Protein AF-A0A7S4GMA4-F1 (afdb_monomer)

Radius of gyration: 32.29 Å; Cα contacts (8 Å, |Δi|>4): 108; chains: 1; bounding box: 71×46×82 Å

Sequence (109 aa):
CPKMNQTELEKCHVQCAEPVCKMFCPKGKLCSNNSTLGCPKCTTRCEEPQCNFVCNHDVDSCTTVCPQPVCTFDCVKKECPHPTCNMVCETPPDCGNRPTPPPVSGGVS

Foldseek 3Di:
DPPQDPVQLVQKDKDWDDWDKDKAADPDDDDDPPDPPDGGDIDIDTDDTDIDIDGPDPPVPDDDDQDDWDWDWDWDDDDPDDTDTDIDTDGPPPDDDDPDDPDDPDDDD

Secondary structure (DSSP, 8-state):
-----HHHHTTEEEEEPPP-EEEEPPTT----TT--SSPPPPEEEEPPPPEEEEESS--TT---PPPPPEEEEEEE--SSS--EEEEEEEPPTTS--PPPPPP------

Structure (mmCIF, N/CA/C/O backbone):
data_AF-A0A7S4GMA4-F1
#
_entry.id   AF-A0A7S4GMA4-F1
#
loop_
_atom_site.group_PDB
_atom_site.id
_atom_site.type_symbol
_atom_site.label_atom_id
_atom_site.label_alt_id
_atom_site.label_comp_id
_atom_site.label_asym_id
_atom_site.label_entity_id
_atom_site.label_seq_id
_atom_site.pdbx_PDB_ins_code
_atom_site.Cartn_x
_atom_site.Cartn_y
_atom_site.Cartn_z
_atom_site.occupancy
_atom_site.B_iso_or_equiv
_atom_site.auth_seq_id
_atom_site.auth_comp_id
_atom_site.auth_asym_id
_atom_site.auth_atom_id
_atom_site.pdbx_PDB_model_num
ATOM 1 N N . CYS A 1 1 ? 3.650 -0.310 -11.869 1.00 49.84 1 CYS A N 1
ATOM 2 C CA . CYS A 1 1 ? 2.881 0.874 -11.432 1.00 49.84 1 CYS A CA 1
ATOM 3 C C . CYS A 1 1 ? 3.577 2.127 -11.902 1.00 49.84 1 CYS A C 1
ATOM 5 O O . CYS A 1 1 ? 4.808 2.105 -11.944 1.00 49.84 1 CYS A O 1
ATOM 7 N N . PRO A 1 2 ? 2.842 3.191 -12.268 1.00 53.34 2 PRO A N 1
ATOM 8 C CA . PRO A 1 2 ? 3.476 4.482 -12.479 1.00 53.34 2 PRO A CA 1
ATOM 9 C C . PRO A 1 2 ? 4.270 4.830 -11.218 1.00 53.34 2 PRO A C 1
ATOM 11 O O . PRO A 1 2 ? 3.783 4.665 -10.098 1.00 53.34 2 PRO A O 1
ATOM 14 N N . LYS A 1 3 ? 5.527 5.237 -11.401 1.00 55.31 3 LYS A N 1
ATOM 15 C CA . LYS A 1 3 ? 6.288 5.859 -10.322 1.00 55.31 3 LYS A CA 1
ATOM 16 C C . LYS A 1 3 ? 5.593 7.191 -10.065 1.00 55.31 3 LYS A C 1
ATOM 18 O O . LYS A 1 3 ? 5.796 8.120 -10.842 1.00 55.31 3 LYS A O 1
ATOM 23 N N . MET A 1 4 ? 4.719 7.238 -9.060 1.00 60.22 4 MET A N 1
ATOM 24 C CA . MET A 1 4 ? 4.046 8.475 -8.675 1.00 60.22 4 MET A CA 1
ATOM 25 C C . MET A 1 4 ? 5.112 9.533 -8.420 1.00 60.22 4 MET A C 1
ATOM 27 O O . MET A 1 4 ? 6.050 9.306 -7.652 1.00 60.22 4 MET A O 1
ATOM 31 N N . ASN A 1 5 ? 5.004 10.662 -9.115 1.00 65.12 5 ASN A N 1
ATOM 32 C CA . ASN A 1 5 ? 5.883 11.786 -8.843 1.00 65.12 5 ASN A CA 1
ATOM 33 C C . ASN A 1 5 ? 5.404 12.520 -7.575 1.00 65.12 5 ASN A C 1
ATOM 35 O O . ASN A 1 5 ? 4.298 12.297 -7.079 1.00 65.12 5 ASN A O 1
ATOM 39 N N . GLN A 1 6 ? 6.237 13.415 -7.050 1.00 64.00 6 GLN A N 1
ATOM 40 C CA . GLN A 1 6 ? 5.933 14.152 -5.823 1.00 64.00 6 GLN A CA 1
ATOM 41 C C . GLN A 1 6 ? 4.637 14.983 -5.922 1.00 64.00 6 GLN A C 1
ATOM 43 O O . GLN A 1 6 ? 3.865 15.028 -4.972 1.00 64.00 6 GLN A O 1
ATOM 48 N N . THR A 1 7 ? 4.349 15.558 -7.089 1.00 64.81 7 THR A N 1
ATOM 49 C CA . THR A 1 7 ? 3.139 16.347 -7.371 1.00 64.81 7 THR A CA 1
ATOM 50 C C . THR A 1 7 ? 1.867 15.494 -7.464 1.00 64.81 7 THR A C 1
ATOM 52 O O . THR A 1 7 ? 0.766 15.987 -7.238 1.00 64.81 7 THR A O 1
ATOM 55 N N . GLU A 1 8 ? 1.979 14.211 -7.807 1.00 65.19 8 GLU A N 1
ATOM 56 C CA . GLU A 1 8 ? 0.855 13.268 -7.785 1.00 65.19 8 GLU A CA 1
ATOM 57 C C . GLU A 1 8 ? 0.589 12.739 -6.376 1.00 65.19 8 GLU A C 1
ATOM 59 O O . GLU A 1 8 ? -0.570 12.573 -6.002 1.00 65.19 8 GLU A O 1
ATOM 64 N N . LEU A 1 9 ? 1.638 12.572 -5.566 1.00 66.69 9 LEU A N 1
ATOM 65 C CA . LEU A 1 9 ? 1.507 12.229 -4.150 1.00 66.69 9 LEU A CA 1
ATOM 66 C C . LEU A 1 9 ? 0.805 13.345 -3.354 1.00 66.69 9 LEU A C 1
ATOM 68 O O . LEU A 1 9 ? 0.010 13.055 -2.466 1.00 66.69 9 LEU A O 1
ATOM 72 N N . GLU A 1 10 ? 1.022 14.613 -3.718 1.00 72.00 10 GLU A N 1
ATOM 73 C CA . GLU A 1 10 ? 0.309 15.775 -3.155 1.00 72.00 10 GLU A CA 1
ATOM 74 C C . GLU A 1 10 ? -1.201 15.778 -3.458 1.00 72.00 10 GLU A C 1
ATOM 76 O O . GLU A 1 10 ? -1.969 16.456 -2.777 1.00 72.00 10 GLU A O 1
ATOM 81 N N . LYS A 1 11 ? -1.650 15.010 -4.460 1.00 73.38 11 LYS A N 1
ATOM 82 C CA . LYS A 1 11 ? -3.076 14.833 -4.789 1.00 73.38 11 LYS A CA 1
ATOM 83 C C . LYS A 1 11 ? -3.714 13.653 -4.056 1.00 73.38 11 LYS A C 1
ATOM 85 O O . LYS A 1 11 ? -4.907 13.400 -4.242 1.00 73.38 11 LYS A O 1
ATOM 90 N N . CYS A 1 12 ? -2.938 12.929 -3.255 1.00 77.81 12 CYS A N 1
ATOM 91 C CA . CYS A 1 12 ? -3.433 11.907 -2.353 1.00 77.81 12 CYS A CA 1
ATOM 92 C C . CYS A 1 12 ? -3.724 12.529 -0.989 1.00 77.81 12 CYS A C 1
ATOM 94 O O . CYS A 1 12 ? -2.925 13.298 -0.460 1.00 77.81 12 CYS A O 1
ATOM 96 N N . HIS A 1 13 ? -4.852 12.171 -0.390 1.00 84.00 13 HIS A N 1
ATOM 97 C CA . HIS A 1 13 ? -5.171 12.557 0.978 1.00 84.00 13 HIS A CA 1
ATOM 98 C C . HIS A 1 13 ? -5.401 11.316 1.830 1.00 84.00 13 HIS A C 1
ATOM 100 O O . HIS A 1 13 ? -5.840 10.273 1.347 1.00 84.00 13 HIS A O 1
ATOM 106 N N . VAL A 1 14 ? -5.078 11.427 3.114 1.00 85.38 14 VAL A N 1
ATOM 107 C CA . VAL A 1 14 ? -5.367 10.370 4.078 1.00 85.38 14 VAL A CA 1
ATOM 108 C C . VAL A 1 14 ? -6.833 10.484 4.472 1.00 85.38 14 VAL A C 1
ATOM 110 O O . VAL A 1 14 ? -7.276 11.527 4.950 1.00 85.38 14 VAL A O 1
ATOM 113 N N . GLN A 1 15 ? -7.577 9.403 4.285 1.00 88.44 15 GLN A N 1
ATOM 114 C CA . GLN A 1 15 ? -8.950 9.269 4.738 1.00 88.44 15 GLN A CA 1
ATOM 115 C C . GLN A 1 15 ? -9.007 8.193 5.820 1.00 88.44 15 GLN A C 1
ATOM 117 O O . GLN A 1 15 ? -8.664 7.036 5.581 1.00 88.44 15 GLN A O 1
ATOM 122 N N . CYS A 1 16 ? -9.428 8.584 7.021 1.00 90.44 16 CYS A N 1
ATOM 123 C CA . CYS A 1 16 ? -9.564 7.685 8.160 1.00 90.44 16 CYS A CA 1
ATOM 124 C C . CYS A 1 16 ? -11.034 7.361 8.414 1.00 90.44 16 CYS A C 1
ATOM 126 O O . CYS A 1 16 ? -11.882 8.253 8.385 1.00 90.44 16 CYS A O 1
ATOM 128 N N . ALA A 1 17 ? -11.324 6.092 8.686 1.00 91.50 17 ALA A N 1
ATOM 129 C CA . ALA A 1 17 ? -12.628 5.669 9.174 1.00 91.50 17 ALA A CA 1
ATOM 130 C C . ALA A 1 17 ? -12.872 6.185 10.601 1.00 91.50 17 ALA A C 1
ATOM 132 O O . ALA A 1 17 ? -11.928 6.440 11.355 1.00 91.50 17 ALA A O 1
ATOM 133 N N . GLU A 1 18 ? -14.143 6.299 10.990 1.00 92.88 18 GLU A N 1
ATOM 134 C CA . GLU A 1 18 ? -14.489 6.631 12.370 1.00 92.88 18 GLU A CA 1
ATOM 135 C C . GLU A 1 18 ? -13.989 5.537 13.331 1.00 92.88 18 GLU A C 1
ATOM 137 O O . GLU A 1 18 ? -14.183 4.344 13.072 1.00 92.88 18 GLU A O 1
ATOM 142 N N . PRO A 1 19 ? -13.335 5.912 14.444 1.00 90.88 19 PRO A N 1
ATOM 143 C CA . PRO A 1 19 ? -12.821 4.944 15.396 1.00 90.88 19 PRO A CA 1
ATOM 144 C C . PRO A 1 19 ? -13.971 4.274 16.149 1.00 90.88 19 PRO A C 1
ATOM 146 O O . PRO A 1 19 ? -14.907 4.922 16.623 1.00 90.88 19 PRO A O 1
ATOM 149 N N . VAL A 1 20 ? -13.878 2.959 16.329 1.00 93.00 20 VAL A N 1
ATOM 150 C CA . VAL A 1 20 ? -14.867 2.218 17.112 1.00 93.00 20 VAL A CA 1
ATOM 151 C C . VAL A 1 20 ? -14.621 2.477 18.597 1.00 93.00 20 VAL A C 1
ATOM 153 O O . VAL A 1 20 ? -13.595 2.082 19.153 1.00 93.00 20 VAL A O 1
ATOM 156 N N . CYS A 1 21 ? -15.579 3.127 19.259 1.00 93.31 21 CYS A N 1
ATOM 157 C CA . CYS A 1 21 ? -15.530 3.409 20.691 1.00 93.31 21 CYS A CA 1
ATOM 158 C C . CYS A 1 21 ? -16.404 2.436 21.484 1.00 93.31 21 CYS A C 1
ATOM 160 O O . CYS A 1 21 ? -17.569 2.207 21.163 1.00 93.31 21 CYS A O 1
ATOM 162 N N . LYS A 1 22 ? -15.853 1.885 22.568 1.00 92.81 22 LYS A N 1
ATOM 163 C CA . LYS A 1 22 ? -16.560 0.994 23.493 1.00 92.81 22 LYS A CA 1
ATOM 164 C C . LYS A 1 22 ? -16.551 1.590 24.895 1.00 92.81 22 LYS A C 1
ATOM 166 O O . LYS A 1 22 ? -15.543 2.122 25.365 1.00 92.81 22 LYS A O 1
ATOM 171 N N . MET A 1 23 ? -17.695 1.495 25.565 1.00 90.12 23 MET A N 1
ATOM 172 C CA . MET A 1 23 ? -17.858 1.939 26.944 1.00 90.12 23 MET A CA 1
ATOM 173 C C . MET A 1 23 ? -17.586 0.775 27.897 1.00 90.12 23 MET A C 1
ATOM 175 O O . MET A 1 23 ? -18.186 -0.293 27.789 1.00 90.12 23 MET A O 1
ATOM 179 N N . PHE A 1 24 ? -16.688 0.993 28.848 1.00 87.06 24 PHE A N 1
ATOM 180 C CA . PHE A 1 24 ? -16.295 0.014 29.850 1.00 87.06 24 PHE A CA 1
ATOM 181 C C . PHE A 1 24 ? -16.799 0.468 31.213 1.00 87.06 24 PHE A C 1
ATOM 183 O O . PHE A 1 24 ? -16.266 1.404 31.808 1.00 87.06 24 PHE A O 1
ATOM 190 N N . CYS A 1 25 ? -17.829 -0.208 31.713 1.00 84.00 25 CYS A N 1
ATOM 191 C CA . CYS A 1 25 ? -18.339 0.007 33.059 1.00 84.00 25 CYS A CA 1
ATOM 192 C C . CYS A 1 25 ? -17.797 -1.084 33.999 1.00 84.00 25 CYS A C 1
ATOM 194 O O . CYS A 1 25 ? -17.871 -2.271 33.659 1.00 84.00 25 CYS A O 1
ATOM 196 N N . PRO A 1 26 ? -17.263 -0.725 35.179 1.00 81.75 26 PRO A N 1
ATOM 197 C CA . PRO A 1 26 ? -16.875 -1.697 36.195 1.00 81.75 26 PRO A CA 1
ATOM 198 C C . PRO A 1 26 ? -18.050 -2.612 36.561 1.00 81.75 26 PRO A C 1
ATOM 200 O O . PRO A 1 26 ? -19.140 -2.138 36.887 1.00 81.75 26 PRO A O 1
ATOM 203 N N . LYS A 1 27 ? -17.836 -3.931 36.516 1.00 73.19 27 LYS A N 1
ATOM 204 C CA . LYS A 1 27 ? -18.849 -4.915 36.919 1.00 73.19 27 LYS A CA 1
ATOM 205 C C . LYS A 1 27 ? -19.008 -4.882 38.443 1.00 73.19 27 LYS A C 1
ATOM 207 O O . LYS A 1 27 ? -18.009 -4.880 39.155 1.00 73.19 27 LYS A O 1
ATOM 212 N N . GLY A 1 28 ? -20.248 -4.890 38.939 1.00 64.19 28 GLY A N 1
ATOM 213 C CA . GLY A 1 28 ? -20.531 -5.121 40.365 1.00 64.19 28 GLY A CA 1
ATOM 214 C C . GLY A 1 28 ? -21.225 -3.995 41.137 1.00 64.19 28 GLY A C 1
ATOM 215 O O . GLY A 1 28 ? -21.385 -4.127 42.346 1.00 64.19 28 GLY A O 1
ATOM 216 N N . LYS A 1 29 ? -21.683 -2.916 40.491 1.00 57.84 29 LYS A 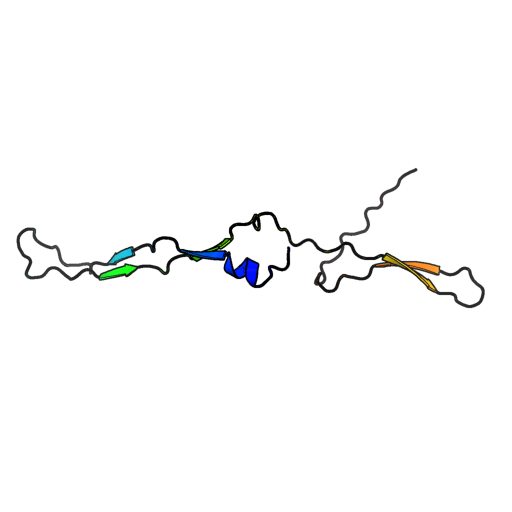N 1
ATOM 217 C CA . LYS A 1 29 ? -22.569 -1.935 41.140 1.00 57.84 29 LYS A CA 1
ATOM 218 C C . LYS A 1 29 ? -23.809 -1.683 40.293 1.00 57.84 29 LYS A C 1
ATOM 220 O O . LYS A 1 29 ? -23.737 -1.042 39.250 1.00 57.84 29 LYS A O 1
ATOM 225 N N . LEU A 1 30 ? -24.937 -2.218 40.754 1.00 60.28 30 LEU A N 1
ATOM 226 C CA . LEU A 1 30 ? -26.257 -1.875 40.244 1.00 60.28 30 LEU A CA 1
ATOM 227 C C . LEU A 1 30 ? -26.532 -0.417 40.608 1.00 60.28 30 LEU A C 1
ATOM 229 O O . LEU A 1 30 ? -26.626 -0.063 41.783 1.00 60.28 30 LEU A O 1
ATOM 233 N N . CYS A 1 31 ? -26.628 0.428 39.592 1.00 59.91 31 CYS A N 1
ATOM 234 C CA . CYS A 1 31 ? -27.177 1.761 39.742 1.00 59.91 31 CYS A CA 1
ATOM 235 C C . CYS A 1 31 ? -28.671 1.615 40.035 1.00 59.91 31 CYS A C 1
ATOM 237 O O . CYS A 1 31 ? -29.431 1.219 39.156 1.00 59.91 31 CYS A O 1
ATOM 239 N N . SER A 1 32 ? -29.093 1.877 41.273 1.00 60.31 32 SER A N 1
ATOM 240 C CA . SER A 1 32 ? -30.520 1.999 41.571 1.00 60.31 32 SER A CA 1
ATOM 241 C C . SER A 1 32 ? -31.024 3.299 40.948 1.00 60.31 32 SER A C 1
ATOM 243 O O . SER A 1 32 ? -30.364 4.333 41.071 1.00 60.31 32 SER A O 1
ATOM 245 N N . ASN A 1 33 ? -32.181 3.253 40.287 1.00 59.34 33 ASN A N 1
ATOM 246 C CA . ASN A 1 33 ? -32.711 4.305 39.404 1.00 59.34 33 ASN A CA 1
ATOM 247 C C . ASN A 1 33 ? -32.915 5.687 40.070 1.00 59.34 33 ASN A C 1
ATOM 249 O O . ASN A 1 33 ? -33.309 6.631 39.394 1.00 59.34 33 ASN A O 1
ATOM 253 N N . ASN A 1 34 ? -32.662 5.825 41.378 1.00 56.28 34 ASN A N 1
ATOM 254 C CA . AS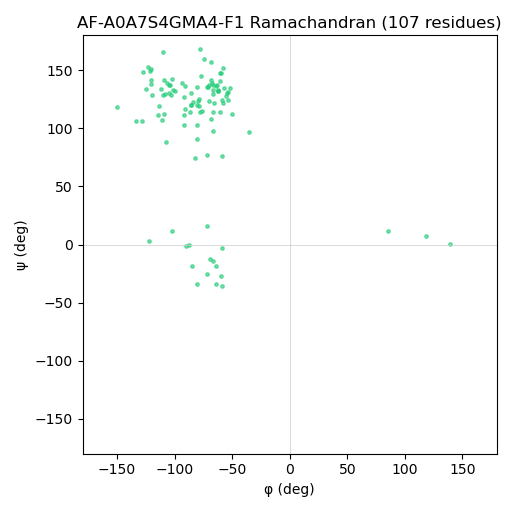N A 1 34 ? -32.851 7.056 42.145 1.00 56.28 34 ASN A CA 1
ATOM 255 C C . ASN A 1 34 ? -31.593 7.600 42.852 1.00 56.28 34 ASN A C 1
ATOM 257 O O . ASN A 1 34 ? -31.713 8.582 43.579 1.00 56.28 34 ASN A O 1
ATOM 261 N N . SER A 1 35 ? -30.414 6.984 42.697 1.00 54.97 35 SER A N 1
ATOM 262 C CA . SER A 1 35 ? -29.222 7.383 43.460 1.00 54.97 35 SER A CA 1
ATOM 263 C C . SER A 1 35 ? -27.984 7.517 42.578 1.00 54.97 35 SER A C 1
ATOM 265 O O . SER A 1 35 ? -27.351 6.537 42.195 1.00 54.97 35 SER A O 1
ATOM 267 N N . THR A 1 36 ? -27.577 8.761 42.325 1.00 58.41 36 THR A N 1
ATOM 268 C CA . THR A 1 36 ? -26.267 9.133 41.757 1.00 58.41 36 THR A CA 1
ATOM 269 C C . THR A 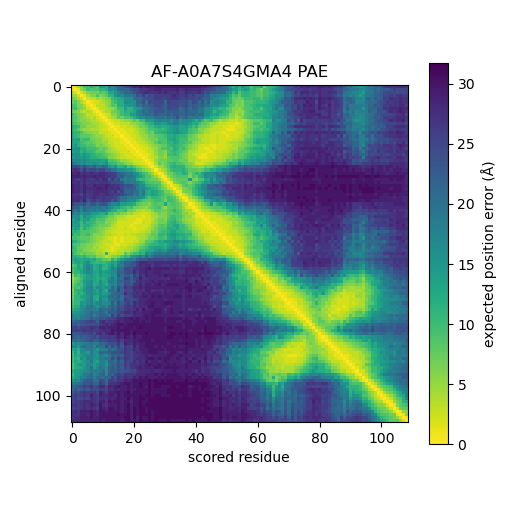1 36 ? -25.106 8.880 42.727 1.00 58.41 36 THR A C 1
ATOM 271 O O . THR A 1 36 ? -23.940 8.895 42.328 1.00 58.41 36 THR A O 1
ATOM 274 N N . LEU A 1 37 ? -25.405 8.609 44.001 1.00 56.91 37 LEU A N 1
ATOM 275 C CA . LEU A 1 37 ? -24.432 8.370 45.061 1.00 56.91 37 LEU A CA 1
ATOM 276 C C . LEU A 1 37 ? -23.932 6.910 45.030 1.00 56.91 37 LEU A C 1
ATOM 278 O O . LEU A 1 37 ? -24.323 6.085 45.847 1.00 56.91 37 LEU A O 1
ATOM 282 N N . GLY A 1 38 ? -23.078 6.565 44.060 1.00 58.97 38 GLY A N 1
ATOM 283 C CA . GLY A 1 38 ? -22.368 5.274 44.06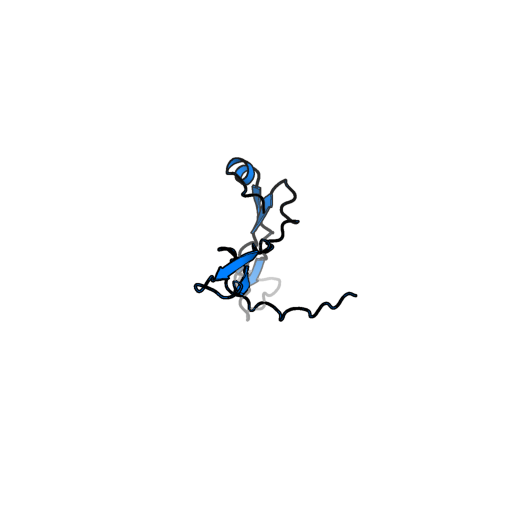7 1.00 58.97 38 GLY A CA 1
ATOM 284 C C . GLY A 1 38 ? -22.231 4.543 42.733 1.00 58.97 38 GLY A C 1
ATOM 285 O O . GLY A 1 38 ? -21.609 3.476 42.715 1.00 58.97 38 GLY A O 1
ATOM 286 N N . CYS A 1 39 ? -22.749 5.093 41.632 1.00 63.25 39 CYS A N 1
ATOM 287 C CA . CYS A 1 39 ? -22.534 4.523 40.303 1.00 63.25 39 CYS A CA 1
ATOM 288 C C . CYS A 1 39 ? -21.059 4.625 39.888 1.00 63.25 39 CYS A C 1
ATOM 290 O O . CYS A 1 39 ? -20.465 5.704 39.978 1.00 63.25 39 CYS A O 1
ATOM 292 N N . PRO A 1 40 ? -20.444 3.523 39.431 1.00 68.88 40 PRO A N 1
ATOM 293 C CA . PRO A 1 40 ? -19.078 3.560 38.947 1.00 68.88 40 PRO A CA 1
ATOM 294 C C . PRO A 1 40 ? -19.014 4.391 37.662 1.00 68.88 40 PRO A C 1
ATOM 296 O O . PRO A 1 40 ? -19.866 4.260 36.784 1.00 68.88 40 PRO A O 1
ATOM 299 N N . LYS A 1 41 ? -17.994 5.247 37.541 1.00 77.00 41 LYS A N 1
ATOM 300 C CA . LYS A 1 41 ? -17.747 5.982 36.296 1.00 77.00 41 LYS A CA 1
ATOM 301 C C . LYS A 1 41 ? -17.354 4.979 35.213 1.00 77.00 41 LYS A C 1
ATOM 303 O O . LYS A 1 41 ? -16.390 4.236 35.390 1.00 77.00 41 LYS A O 1
ATOM 308 N N . CYS A 1 42 ? -18.110 4.947 34.121 1.00 83.06 42 CYS A N 1
ATOM 309 C CA . CYS A 1 42 ? -17.721 4.188 32.942 1.00 83.06 42 CYS A CA 1
ATOM 310 C C . CYS A 1 42 ? -16.638 4.950 32.178 1.00 83.06 42 CYS A C 1
ATOM 312 O O . CYS A 1 42 ? -16.662 6.180 32.113 1.00 83.06 42 CYS A O 1
ATOM 314 N N . THR A 1 43 ? -15.708 4.214 31.585 1.00 88.69 43 THR A N 1
ATOM 315 C CA . THR A 1 43 ? -14.633 4.785 30.776 1.00 88.69 43 THR A CA 1
ATOM 316 C C . THR A 1 43 ? -14.872 4.433 29.320 1.00 88.69 43 THR A C 1
ATOM 318 O O . THR A 1 43 ? -15.051 3.263 28.984 1.00 88.69 43 THR A O 1
ATOM 321 N N . THR A 1 44 ? -14.846 5.427 28.441 1.00 91.81 44 THR A N 1
ATOM 322 C CA . THR A 1 44 ? -14.872 5.199 26.994 1.00 91.81 44 THR A CA 1
ATOM 323 C C . THR A 1 44 ? -13.451 4.973 26.499 1.00 91.81 44 THR A C 1
ATOM 325 O O . THR A 1 44 ? -12.550 5.746 26.822 1.00 91.81 44 THR A O 1
ATOM 328 N N . ARG A 1 45 ? -13.239 3.912 25.720 1.00 93.44 45 ARG A N 1
ATOM 329 C CA . ARG A 1 45 ? -11.992 3.684 24.982 1.00 93.44 45 ARG A CA 1
ATOM 330 C C . ARG A 1 45 ? -12.316 3.504 23.510 1.00 93.44 45 ARG A C 1
ATOM 332 O O . ARG A 1 45 ? -13.232 2.754 23.181 1.00 93.44 45 ARG A O 1
ATOM 339 N N . CYS A 1 46 ? -11.561 4.182 22.661 1.00 93.44 46 CYS A N 1
ATOM 340 C CA . CYS A 1 46 ? -11.678 4.082 21.214 1.00 93.44 46 CYS A CA 1
ATOM 341 C C . CYS A 1 46 ? -10.462 3.347 20.654 1.00 93.44 46 CYS A C 1
ATOM 343 O O . CYS A 1 46 ? -9.355 3.506 21.168 1.00 93.44 46 CYS A O 1
ATOM 345 N N . GLU A 1 47 ? -10.696 2.510 19.650 1.00 92.81 47 GLU A N 1
ATOM 346 C CA . GLU A 1 47 ? -9.642 1.860 18.871 1.00 92.81 47 GLU A CA 1
ATOM 347 C C . GLU A 1 47 ? -8.993 2.877 17.916 1.00 92.81 47 GLU A C 1
ATOM 349 O O . GLU A 1 47 ? -9.572 3.930 17.630 1.00 92.81 47 GLU A O 1
ATOM 354 N N . GLU A 1 48 ? -7.781 2.591 17.439 1.00 92.56 48 GLU A N 1
ATOM 355 C CA . GLU A 1 48 ? -7.121 3.454 16.457 1.00 92.56 48 GLU A CA 1
ATOM 356 C C . GLU A 1 48 ? -7.890 3.427 15.124 1.00 92.56 48 GLU A C 1
ATOM 358 O O . GLU A 1 48 ? -8.258 2.346 14.643 1.00 92.56 48 GLU A O 1
ATOM 363 N N . PRO A 1 49 ? -8.158 4.596 14.514 1.00 89.50 49 PRO A N 1
ATOM 364 C CA . PRO A 1 49 ? -8.893 4.655 13.263 1.00 89.50 49 PRO A CA 1
ATOM 365 C C . PRO A 1 49 ? -8.072 4.031 12.132 1.00 89.50 49 PRO A C 1
ATOM 367 O O . PRO A 1 49 ? -6.865 4.241 12.017 1.00 89.50 49 PRO A O 1
ATOM 370 N N . GLN A 1 50 ? -8.741 3.270 11.269 1.00 89.75 50 GLN A N 1
ATOM 371 C CA . GLN A 1 50 ? -8.115 2.713 10.073 1.00 89.75 50 GLN A CA 1
ATOM 372 C C . GLN A 1 50 ? -8.030 3.804 9.003 1.00 89.75 50 GLN A C 1
ATOM 374 O O . GLN A 1 50 ? -9.059 4.333 8.580 1.00 89.75 50 GLN A O 1
ATOM 379 N N . CYS A 1 51 ? -6.816 4.147 8.579 1.00 84.75 51 CYS A N 1
ATOM 380 C CA . CYS A 1 51 ? -6.559 5.204 7.606 1.00 84.75 51 CYS A CA 1
ATOM 381 C C . CYS A 1 51 ? -6.045 4.629 6.288 1.00 84.75 51 CYS A C 1
ATOM 383 O O . CYS A 1 51 ? -5.127 3.814 6.283 1.00 84.75 51 CYS A O 1
ATOM 385 N N . ASN A 1 52 ? -6.604 5.097 5.174 1.00 81.25 52 ASN A N 1
ATOM 386 C CA . ASN A 1 52 ? -6.182 4.742 3.823 1.00 81.25 52 ASN A CA 1
ATOM 387 C C . ASN A 1 52 ? -5.757 5.997 3.058 1.00 81.25 52 ASN A C 1
ATOM 389 O O . ASN A 1 52 ? -6.261 7.092 3.308 1.00 81.25 52 ASN A O 1
ATOM 393 N N . PHE A 1 53 ? -4.842 5.835 2.105 1.00 80.12 53 PHE A N 1
ATOM 394 C CA . PHE A 1 53 ? -4.530 6.890 1.148 1.00 80.12 53 PHE A CA 1
ATOM 395 C C . PHE A 1 53 ? -5.528 6.839 -0.002 1.00 80.12 53 PHE A C 1
ATOM 397 O O . PHE A 1 53 ? -5.651 5.821 -0.676 1.00 80.12 53 PHE A O 1
ATOM 404 N N . VAL A 1 54 ? -6.222 7.950 -0.227 1.00 79.69 54 VAL A N 1
ATOM 405 C CA . VAL A 1 54 ? -7.153 8.127 -1.337 1.00 79.69 54 VAL A CA 1
ATOM 406 C C . VAL A 1 54 ? -6.525 9.109 -2.315 1.00 79.69 54 VAL A C 1
ATOM 408 O O . VAL A 1 54 ? -6.335 10.287 -2.005 1.00 79.69 54 VAL A O 1
ATOM 411 N N . CYS A 1 55 ? -6.175 8.612 -3.495 1.00 77.44 55 CYS A N 1
ATOM 412 C CA . CYS A 1 55 ? -5.617 9.401 -4.585 1.00 77.44 55 CYS A CA 1
ATOM 413 C C . CYS A 1 55 ? -6.681 9.576 -5.673 1.00 77.44 55 CYS A C 1
ATOM 415 O O . CYS A 1 55 ? -7.377 8.626 -6.008 1.00 77.44 55 CYS A O 1
ATOM 417 N N . ASN A 1 56 ? -6.792 10.767 -6.264 1.00 69.56 56 ASN A N 1
ATOM 418 C CA . ASN A 1 56 ? -7.811 11.082 -7.283 1.00 69.56 56 ASN A CA 1
ATOM 419 C C . ASN A 1 56 ? -7.585 10.412 -8.662 1.00 69.56 56 ASN A C 1
ATOM 421 O O . ASN A 1 56 ? -8.153 10.857 -9.655 1.00 69.56 56 ASN A O 1
ATOM 425 N N . HIS A 1 57 ? -6.729 9.395 -8.754 1.00 63.28 57 HIS A N 1
ATOM 426 C CA . HIS A 1 57 ? -6.412 8.682 -9.993 1.00 63.28 57 HIS A CA 1
ATOM 427 C C . HIS A 1 57 ? -6.598 7.178 -9.786 1.00 63.28 57 HIS A C 1
ATOM 429 O O . HIS A 1 57 ? -6.347 6.695 -8.687 1.00 63.28 57 HIS A O 1
ATOM 435 N N . ASP A 1 58 ? -6.985 6.452 -10.841 1.00 56.91 58 ASP A N 1
ATOM 436 C CA . ASP A 1 58 ? -7.066 4.985 -10.904 1.00 56.91 58 ASP A CA 1
ATOM 437 C C . ASP A 1 58 ? -5.701 4.323 -10.614 1.00 56.91 58 ASP A C 1
ATOM 439 O O . ASP A 1 58 ? -4.981 3.882 -11.511 1.00 56.91 58 ASP A O 1
ATOM 443 N N . VAL A 1 59 ? -5.298 4.274 -9.343 1.00 56.38 59 VAL A N 1
ATOM 444 C CA . VAL A 1 59 ? -4.138 3.490 -8.883 1.00 56.38 59 VAL A CA 1
ATOM 445 C C . VAL A 1 59 ? -4.541 2.042 -8.597 1.00 56.38 59 VAL A C 1
ATOM 447 O O . VAL A 1 59 ? -3.688 1.153 -8.586 1.00 56.38 59 VAL A O 1
ATOM 450 N N . ASP A 1 60 ? -5.844 1.796 -8.428 1.00 55.41 60 ASP A N 1
ATOM 451 C CA . ASP A 1 60 ? -6.422 0.507 -8.035 1.00 55.41 60 ASP A CA 1
ATOM 452 C C . ASP A 1 60 ? -6.259 -0.597 -9.092 1.00 55.41 60 ASP A C 1
ATOM 454 O O . ASP A 1 60 ? -6.414 -1.779 -8.790 1.00 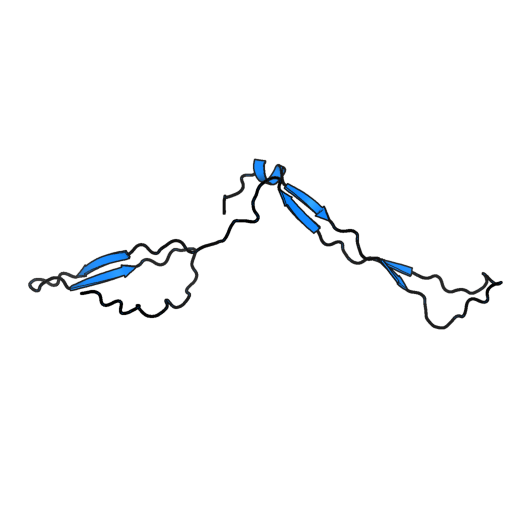55.41 60 ASP A O 1
ATOM 458 N N . SER A 1 61 ? -5.889 -0.252 -10.330 1.00 57.25 61 SER A N 1
ATOM 459 C CA . SER A 1 61 ? -5.695 -1.215 -11.420 1.00 57.25 61 SER A CA 1
ATOM 460 C C . SER A 1 61 ? -4.229 -1.543 -11.717 1.00 57.25 61 SER A C 1
ATOM 462 O O . SER A 1 61 ? -3.931 -2.141 -12.755 1.00 57.25 61 SER A O 1
ATOM 464 N N . CYS A 1 62 ? -3.280 -1.152 -10.859 1.00 59.81 62 CYS A N 1
ATOM 465 C CA . CYS A 1 62 ? -1.891 -1.547 -11.058 1.00 59.81 62 CYS A CA 1
ATOM 466 C C . CYS A 1 62 ? -1.599 -2.926 -10.453 1.00 59.81 62 CYS A C 1
ATOM 468 O O . CYS A 1 62 ? -1.635 -3.106 -9.240 1.00 59.81 62 CYS A O 1
ATOM 470 N N . THR A 1 63 ? -1.168 -3.870 -11.289 1.00 59.41 63 THR A N 1
ATOM 471 C CA . THR A 1 63 ? -0.519 -5.100 -10.822 1.00 59.41 63 THR A CA 1
ATOM 472 C C . THR A 1 63 ? 0.988 -5.024 -11.050 1.00 59.41 63 THR A C 1
ATOM 474 O O . THR A 1 63 ? 1.468 -4.560 -12.088 1.00 59.41 63 THR A O 1
ATOM 477 N N . THR A 1 64 ? 1.763 -5.464 -10.060 1.00 60.31 64 THR A N 1
ATOM 478 C CA . THR A 1 64 ? 3.203 -5.673 -10.228 1.00 60.31 64 THR A CA 1
ATOM 479 C C . THR A 1 64 ? 3.396 -7.013 -10.922 1.00 60.31 64 THR A C 1
ATOM 481 O O . THR A 1 64 ? 3.256 -8.066 -10.302 1.00 60.31 64 THR A O 1
ATOM 484 N N . VAL A 1 65 ? 3.683 -6.971 -12.220 1.00 71.12 65 VAL A N 1
ATOM 485 C CA . VAL A 1 65 ? 4.043 -8.152 -13.010 1.00 71.12 65 VAL A CA 1
ATOM 486 C C . VAL A 1 65 ? 5.550 -8.187 -13.223 1.00 71.12 65 VAL A C 1
ATOM 488 O O . VAL A 1 65 ? 6.183 -7.147 -13.407 1.00 71.12 65 VAL A O 1
ATOM 491 N N . CYS A 1 66 ? 6.127 -9.387 -13.197 1.00 76.62 66 CYS A N 1
ATOM 492 C CA . CYS A 1 66 ? 7.520 -9.567 -13.583 1.00 76.62 66 CYS A CA 1
ATOM 493 C C . CYS A 1 66 ? 7.693 -9.179 -15.060 1.00 76.62 66 CYS A C 1
ATOM 495 O O . CYS A 1 66 ? 6.897 -9.635 -15.889 1.00 76.62 66 CYS A O 1
ATOM 497 N N . PRO A 1 67 ? 8.706 -8.367 -15.414 1.00 72.38 67 PRO A N 1
ATOM 498 C CA . PRO A 1 67 ? 9.042 -8.159 -16.814 1.00 72.38 67 PRO A CA 1
ATOM 499 C C . PRO A 1 67 ? 9.423 -9.499 -17.452 1.00 72.38 67 PRO A C 1
ATOM 501 O O . PRO A 1 67 ? 9.954 -10.395 -16.790 1.00 72.38 67 PRO A O 1
ATOM 504 N N . GLN A 1 68 ? 9.119 -9.650 -18.740 1.00 78.44 68 GLN A N 1
ATOM 505 C CA . GLN A 1 68 ? 9.504 -10.853 -19.470 1.00 78.44 68 GLN A CA 1
ATOM 506 C C . GLN A 1 68 ? 11.035 -10.958 -19.517 1.00 78.44 68 GLN A C 1
ATOM 508 O O . GLN A 1 68 ? 11.701 -9.942 -19.734 1.00 78.44 68 GLN A O 1
ATOM 513 N N . PRO A 1 69 ? 11.602 -12.156 -19.302 1.00 77.62 69 PRO A N 1
ATOM 514 C CA . PRO A 1 69 ? 13.042 -12.330 -19.350 1.00 77.62 69 PRO A CA 1
ATOM 515 C C . PRO A 1 69 ? 13.539 -12.158 -20.788 1.00 77.62 69 PRO A C 1
ATOM 517 O O . PRO A 1 69 ? 12.896 -12.602 -21.742 1.00 77.62 69 PRO A O 1
ATOM 520 N N . VAL A 1 70 ? 14.696 -11.520 -20.944 1.00 82.44 70 VAL A N 1
ATOM 521 C CA . VAL A 1 70 ? 15.353 -11.391 -22.24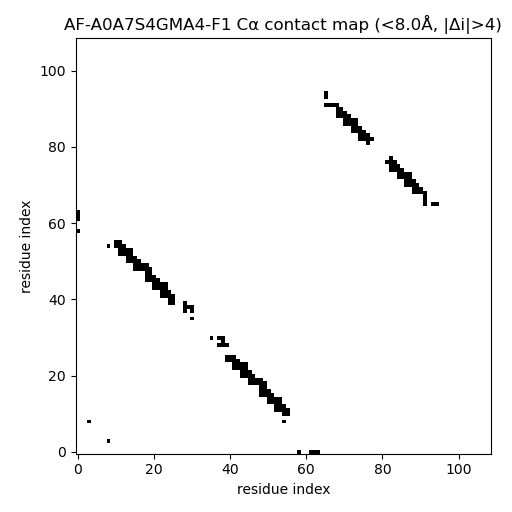7 1.00 82.44 70 VAL A CA 1
ATOM 522 C C . VAL A 1 70 ? 16.193 -12.641 -22.464 1.00 82.44 70 VAL A C 1
ATOM 524 O O . VAL A 1 70 ?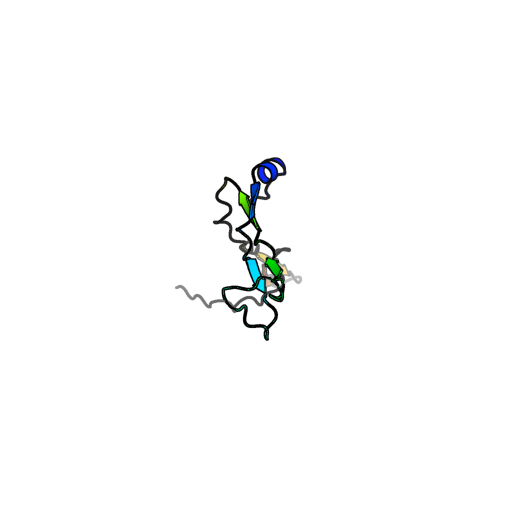 17.075 -12.940 -21.661 1.00 82.44 70 VAL A O 1
ATOM 527 N N . CYS A 1 71 ? 15.900 -13.383 -23.529 1.00 82.88 71 CYS A N 1
ATOM 528 C CA . CYS A 1 71 ? 16.617 -14.604 -23.875 1.00 82.88 71 CYS A CA 1
ATOM 529 C C . CYS A 1 71 ? 17.550 -14.358 -25.059 1.00 82.88 71 CYS A C 1
ATOM 531 O O . CYS A 1 71 ? 17.133 -13.832 -26.092 1.00 82.88 71 CYS A O 1
ATOM 533 N N . THR A 1 72 ? 18.807 -14.760 -24.919 1.00 82.94 72 THR A N 1
ATOM 534 C CA . THR A 1 72 ? 19.831 -14.681 -25.960 1.00 82.94 72 THR A CA 1
ATOM 535 C C . THR A 1 72 ? 20.406 -16.069 -26.221 1.00 82.94 72 THR A C 1
ATOM 537 O O . THR A 1 72 ? 20.369 -16.956 -25.368 1.00 82.94 72 THR A O 1
ATOM 540 N N . PHE A 1 73 ? 20.891 -16.293 -27.441 1.00 81.94 73 PHE A N 1
ATOM 541 C CA . PHE A 1 73 ? 21.604 -17.522 -27.771 1.00 81.94 73 PHE A CA 1
ATOM 542 C C . PHE A 1 73 ? 23.081 -17.351 -27.421 1.00 81.94 73 PHE A C 1
ATOM 544 O O . PHE A 1 73 ? 23.774 -16.549 -28.044 1.00 81.94 73 PHE A O 1
ATOM 551 N N . ASP A 1 74 ? 23.553 -18.119 -26.443 1.00 81.38 74 ASP A N 1
ATOM 552 C CA . ASP A 1 74 ? 24.970 -18.225 -26.113 1.00 81.38 74 ASP A CA 1
ATOM 553 C C . ASP A 1 74 ? 25.582 -19.380 -26.909 1.00 81.38 74 ASP A C 1
ATOM 555 O O . ASP A 1 74 ? 25.160 -20.534 -26.777 1.00 81.38 74 ASP A O 1
ATOM 559 N N . CYS A 1 75 ? 26.536 -19.057 -27.783 1.00 80.94 75 CYS A N 1
ATOM 560 C CA . CYS A 1 75 ? 27.181 -20.009 -28.676 1.00 80.94 75 CYS A CA 1
ATOM 561 C C . CYS A 1 75 ? 28.659 -20.155 -28.315 1.00 80.94 75 CYS A C 1
ATOM 563 O O . CYS A 1 75 ? 29.471 -19.265 -28.577 1.00 80.94 75 CYS A O 1
ATOM 565 N N . VAL A 1 76 ? 29.037 -21.324 -27.799 1.00 77.12 76 VAL A N 1
ATOM 566 C CA . VAL A 1 76 ? 30.436 -21.617 -27.478 1.00 77.12 76 VAL A CA 1
ATOM 567 C C . VAL A 1 76 ? 31.101 -22.280 -28.679 1.00 77.12 76 VAL A C 1
ATOM 569 O O . VAL A 1 76 ? 30.806 -23.426 -29.026 1.00 77.12 76 VAL A O 1
ATOM 572 N N . LYS A 1 77 ? 32.035 -21.566 -29.316 1.00 69.88 77 LYS A N 1
ATOM 573 C CA . LYS A 1 77 ? 32.859 -22.110 -30.400 1.00 69.88 77 LYS A CA 1
ATOM 574 C C . LYS A 1 77 ? 34.147 -22.694 -29.822 1.00 69.88 77 LYS A C 1
ATOM 576 O O . LYS A 1 77 ? 35.078 -21.960 -29.509 1.00 69.88 77 LYS A O 1
ATOM 581 N N . LYS A 1 78 ? 34.214 -24.020 -29.707 1.00 66.62 78 LYS A N 1
ATOM 582 C CA . LYS A 1 78 ? 35.504 -24.718 -29.615 1.00 66.62 78 LYS A CA 1
ATOM 583 C C . LYS A 1 78 ? 36.039 -24.832 -31.038 1.00 66.62 78 LYS A C 1
ATOM 585 O O . LYS A 1 78 ? 35.261 -25.066 -31.955 1.00 66.62 78 LYS A O 1
ATOM 590 N N . GLU A 1 79 ? 37.318 -24.557 -31.245 1.00 66.69 79 GLU A N 1
ATOM 591 C CA . GLU A 1 79 ? 37.944 -24.567 -32.568 1.00 66.69 79 GLU A CA 1
ATOM 592 C C . GLU A 1 79 ? 37.612 -25.884 -33.303 1.00 66.69 79 GLU A C 1
ATOM 594 O O . GLU A 1 79 ? 38.020 -26.962 -32.882 1.00 66.69 79 GLU A O 1
ATOM 599 N N . CYS A 1 80 ? 36.825 -25.792 -34.379 1.00 68.88 80 CYS A N 1
ATOM 600 C CA . CYS A 1 80 ? 36.538 -26.851 -35.362 1.00 68.88 80 CYS A CA 1
ATOM 601 C C . CYS A 1 80 ? 35.412 -27.899 -35.139 1.00 68.88 80 CYS A C 1
ATOM 603 O O . CYS A 1 80 ? 35.319 -28.803 -35.970 1.00 68.88 80 CYS A O 1
ATOM 605 N N . PRO A 1 81 ? 34.481 -27.788 -34.171 1.00 67.88 81 PRO A N 1
ATOM 606 C CA . PRO A 1 81 ? 33.100 -28.258 -34.430 1.00 67.88 81 PRO A CA 1
ATOM 607 C C . PRO A 1 81 ? 32.057 -27.130 -34.535 1.00 67.88 81 PRO A C 1
ATOM 609 O O . PRO A 1 81 ? 32.319 -25.979 -34.182 1.00 67.88 81 PRO A O 1
ATOM 612 N N . HIS A 1 82 ? 30.862 -27.463 -35.050 1.00 67.00 82 HIS A N 1
ATOM 613 C CA . HIS A 1 82 ? 29.707 -26.554 -35.071 1.00 67.00 82 HIS A CA 1
ATOM 614 C C . HIS A 1 82 ? 29.463 -25.991 -33.661 1.00 67.00 82 HIS A C 1
ATOM 616 O O . HIS A 1 82 ? 29.516 -26.759 -32.697 1.00 67.00 82 HIS A O 1
ATOM 622 N N . PRO A 1 83 ? 29.224 -24.674 -33.519 1.00 72.06 83 PRO A N 1
ATOM 623 C CA . PRO A 1 83 ? 29.049 -24.070 -32.209 1.00 72.06 83 PRO A CA 1
ATOM 624 C C . PRO A 1 83 ? 27.820 -24.668 -31.524 1.00 72.06 83 PRO A C 1
ATOM 626 O O . PRO A 1 83 ? 26.744 -24.749 -32.118 1.00 72.06 83 PRO A O 1
ATOM 629 N N . THR A 1 84 ? 27.974 -25.071 -30.265 1.00 77.38 84 THR A N 1
ATOM 630 C CA . THR A 1 84 ? 26.822 -25.430 -29.440 1.00 77.38 84 THR A CA 1
ATOM 631 C C . THR A 1 84 ? 26.181 -24.135 -28.972 1.00 77.38 84 THR A C 1
ATOM 633 O O . THR A 1 84 ? 26.803 -23.389 -28.215 1.00 77.38 84 THR A O 1
ATOM 636 N N . CYS A 1 85 ? 24.961 -23.872 -29.432 1.00 79.94 85 CYS A N 1
ATOM 637 C CA . CYS A 1 85 ? 24.184 -22.713 -29.019 1.00 79.94 85 CYS A CA 1
ATOM 638 C C . CYS A 1 85 ? 23.109 -23.134 -28.016 1.00 79.94 85 CYS A C 1
ATOM 640 O O . CYS A 1 85 ? 22.340 -24.054 -28.290 1.00 79.94 85 CYS A O 1
ATOM 642 N N . ASN A 1 86 ? 23.039 -22.451 -26.876 1.00 82.25 86 ASN A N 1
ATOM 643 C CA . ASN A 1 86 ? 21.994 -22.641 -25.874 1.00 82.25 86 ASN A CA 1
ATOM 644 C C . ASN A 1 86 ? 21.241 -21.332 -25.662 1.00 82.25 86 ASN A C 1
ATOM 646 O O . ASN A 1 86 ? 21.843 -20.260 -25.652 1.00 82.25 86 ASN A O 1
ATOM 650 N N . MET A 1 87 ? 19.926 -21.418 -25.476 1.00 84.88 87 MET A N 1
ATOM 651 C CA . MET A 1 87 ? 19.128 -20.250 -25.122 1.00 84.88 87 MET A CA 1
ATOM 652 C C . MET A 1 87 ? 19.268 -19.986 -23.623 1.00 84.88 87 MET A C 1
ATOM 654 O O . MET A 1 87 ? 18.935 -20.845 -22.806 1.00 84.88 87 MET A O 1
ATOM 658 N N . VAL A 1 88 ? 19.767 -18.805 -23.270 1.00 85.19 88 VAL A N 1
ATOM 659 C CA . VAL A 1 88 ? 19.966 -18.366 -21.888 1.00 85.19 88 VAL A CA 1
ATOM 660 C C . VAL A 1 88 ? 19.124 -17.121 -21.672 1.00 85.19 88 VAL A C 1
ATOM 662 O O . VAL A 1 88 ? 19.173 -16.188 -22.467 1.00 85.19 88 VAL A O 1
ATOM 665 N N . CYS A 1 89 ? 18.321 -17.122 -20.614 1.00 84.56 89 CYS A N 1
ATOM 666 C CA . CYS A 1 89 ? 17.467 -15.994 -20.276 1.00 84.56 89 CYS A CA 1
ATOM 667 C C . CYS A 1 89 ? 18.008 -15.293 -19.032 1.00 84.56 89 CYS A C 1
ATOM 669 O O . CYS A 1 89 ? 18.269 -15.944 -18.019 1.00 84.56 89 CYS A O 1
ATOM 671 N N . GLU A 1 90 ? 18.163 -13.975 -19.104 1.00 81.50 90 GLU A N 1
ATOM 672 C CA . GLU A 1 90 ? 18.576 -13.172 -17.957 1.00 81.50 90 GLU A CA 1
ATOM 673 C C . GLU A 1 90 ? 17.381 -12.944 -17.029 1.00 81.50 90 GLU A C 1
ATOM 675 O O . GLU A 1 90 ? 16.326 -12.455 -17.449 1.00 81.50 90 GLU A O 1
ATOM 680 N N . THR A 1 91 ? 17.540 -13.310 -15.755 1.00 78.44 91 THR A N 1
ATOM 681 C CA . THR A 1 91 ? 16.531 -13.043 -14.728 1.00 78.44 91 THR A CA 1
ATOM 682 C C . THR A 1 91 ? 16.489 -11.541 -14.450 1.00 78.44 91 THR A C 1
ATOM 684 O O . THR A 1 91 ? 17.514 -10.973 -14.062 1.00 78.44 91 THR A O 1
ATOM 687 N N . PRO A 1 92 ? 15.328 -10.881 -14.594 1.00 78.25 92 PRO A N 1
ATOM 688 C CA . PRO A 1 92 ? 15.214 -9.467 -14.274 1.00 78.25 92 PRO A CA 1
ATOM 689 C C . PRO A 1 92 ? 15.541 -9.192 -12.794 1.00 78.25 92 PRO A C 1
ATOM 691 O O . PRO A 1 92 ? 15.103 -9.958 -11.931 1.00 78.25 92 PRO A O 1
ATOM 694 N N . PRO A 1 93 ? 16.250 -8.092 -12.476 1.00 70.00 93 PRO A N 1
ATOM 695 C CA . PRO A 1 93 ? 16.749 -7.801 -11.126 1.00 70.00 93 PRO A CA 1
ATOM 696 C C . PRO A 1 93 ? 15.643 -7.686 -10.064 1.00 70.00 93 PRO A C 1
ATOM 698 O O . PRO A 1 93 ? 15.879 -7.993 -8.898 1.00 70.00 93 PRO A O 1
ATOM 701 N N . ASP A 1 94 ? 14.429 -7.302 -10.465 1.00 70.00 94 ASP A N 1
ATOM 702 C CA . ASP A 1 94 ? 13.268 -7.147 -9.578 1.00 70.00 94 ASP A CA 1
ATOM 703 C C . ASP A 1 94 ? 12.449 -8.438 -9.373 1.00 70.00 94 ASP A C 1
ATOM 705 O O . ASP A 1 94 ? 11.464 -8.440 -8.634 1.00 70.00 94 ASP A O 1
ATOM 709 N N . CYS A 1 95 ? 12.839 -9.557 -9.992 1.00 64.38 95 CYS A N 1
ATOM 710 C CA . CYS A 1 95 ? 12.185 -10.852 -9.799 1.00 64.38 95 CYS A CA 1
ATOM 711 C C . CYS A 1 95 ? 13.087 -11.766 -8.966 1.00 64.38 95 CYS A C 1
ATOM 713 O O . CYS A 1 95 ? 13.885 -12.540 -9.489 1.00 64.38 95 CYS A O 1
ATOM 715 N N . GLY A 1 96 ? 12.947 -11.681 -7.639 1.00 56.44 96 GLY A N 1
ATOM 716 C CA . GLY A 1 96 ? 13.581 -12.621 -6.714 1.00 56.44 96 GLY A CA 1
ATOM 717 C C . GLY A 1 96 ? 13.214 -14.066 -7.068 1.00 56.44 96 GLY A C 1
ATOM 718 O O . GLY A 1 96 ? 12.039 -14.371 -7.273 1.00 56.44 96 GLY A O 1
ATOM 719 N N . ASN A 1 97 ? 14.231 -14.929 -7.165 1.00 54.28 97 ASN A N 1
ATOM 720 C CA . ASN A 1 97 ? 14.174 -16.321 -7.629 1.00 54.28 97 ASN A CA 1
ATOM 721 C C . ASN A 1 97 ? 12.887 -17.069 -7.228 1.00 54.28 97 ASN A C 1
ATOM 723 O O . ASN A 1 97 ? 12.796 -17.643 -6.141 1.00 54.28 97 ASN A O 1
ATOM 727 N N . ARG A 1 98 ? 11.912 -17.132 -8.140 1.00 51.47 98 ARG A N 1
ATOM 728 C CA . ARG A 1 98 ? 10.922 -18.212 -8.157 1.00 51.47 98 ARG A CA 1
ATOM 729 C C . ARG A 1 98 ? 11.424 -19.301 -9.104 1.00 51.47 98 ARG A C 1
ATOM 731 O O . ARG A 1 98 ? 11.936 -18.957 -10.169 1.00 51.47 98 ARG A O 1
ATOM 738 N N . PRO A 1 99 ? 11.275 -20.592 -8.757 1.00 49.81 99 PRO A N 1
ATOM 739 C CA . PRO A 1 99 ? 11.577 -21.667 -9.688 1.00 49.81 99 PRO A CA 1
ATOM 740 C C . PRO A 1 99 ? 10.702 -21.484 -10.928 1.00 49.81 99 PRO A C 1
ATOM 742 O O . PRO A 1 99 ? 9.478 -21.375 -10.818 1.00 49.81 99 PRO A O 1
ATOM 745 N N . THR A 1 100 ? 11.327 -21.405 -12.097 1.00 50.28 100 THR A N 1
ATOM 746 C CA . THR A 1 100 ? 10.627 -21.430 -13.378 1.00 50.28 100 THR A CA 1
ATOM 747 C C . THR A 1 100 ? 9.798 -22.718 -13.468 1.00 50.28 100 THR A C 1
ATOM 749 O O . THR A 1 100 ? 10.302 -23.789 -13.115 1.00 50.28 100 THR A O 1
ATOM 752 N N . PRO A 1 101 ? 8.523 -22.666 -13.905 1.00 47.31 101 PRO A N 1
ATOM 753 C CA . PRO A 1 101 ? 7.809 -23.888 -14.256 1.00 47.31 101 PRO A CA 1
ATOM 754 C C . PRO A 1 101 ? 8.573 -24.608 -15.383 1.00 47.31 101 PRO A C 1
ATOM 756 O O . PRO A 1 101 ? 9.214 -23.940 -16.203 1.00 47.31 101 PRO A O 1
ATOM 759 N N . PRO A 1 102 ? 8.547 -25.954 -15.424 1.00 43.66 102 PRO A N 1
ATOM 760 C CA . PRO A 1 102 ? 9.275 -26.717 -16.431 1.00 43.66 102 PRO A CA 1
ATOM 761 C C . PRO A 1 102 ? 8.831 -26.309 -17.844 1.00 43.66 102 PRO A C 1
ATOM 763 O O . PRO A 1 102 ? 7.686 -25.878 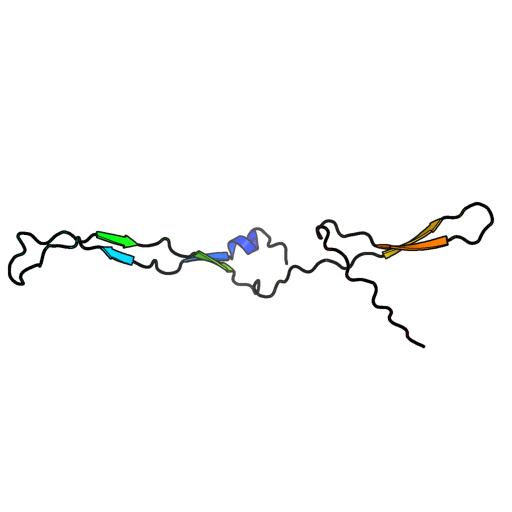-18.023 1.00 43.66 102 PRO A O 1
ATOM 766 N N . PRO A 1 103 ? 9.713 -26.436 -18.853 1.00 45.72 103 PRO A N 1
ATOM 767 C CA . PRO A 1 103 ? 9.389 -26.048 -20.216 1.00 45.72 103 PRO A CA 1
ATOM 768 C C . PRO A 1 103 ? 8.158 -26.826 -20.686 1.00 45.72 103 PRO A C 1
ATOM 770 O O . PRO A 1 103 ? 8.162 -28.060 -20.698 1.00 45.72 103 PRO A O 1
ATOM 773 N N . VAL A 1 104 ? 7.101 -26.103 -21.073 1.00 46.34 104 VAL A N 1
ATOM 774 C CA . VAL A 1 104 ? 5.985 -26.713 -21.792 1.00 46.34 104 VAL A CA 1
ATOM 775 C C . VAL A 1 104 ? 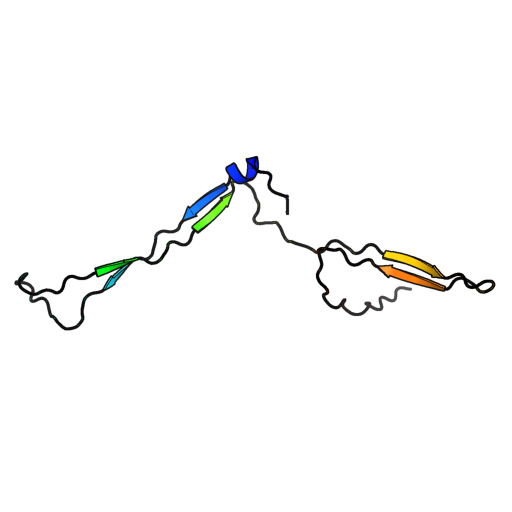6.561 -27.275 -23.085 1.00 46.34 104 VAL A C 1
ATOM 777 O O . VAL A 1 104 ? 7.088 -26.551 -23.929 1.00 46.34 104 VAL A O 1
ATOM 780 N N . SER A 1 105 ? 6.536 -28.597 -23.203 1.00 49.66 105 SER A N 1
ATOM 781 C CA . SER A 1 105 ? 6.889 -29.312 -24.422 1.00 49.66 105 SER A CA 1
ATOM 782 C C . SER A 1 105 ? 5.757 -29.071 -25.422 1.00 49.66 105 SER A C 1
ATOM 784 O O . SER A 1 105 ? 4.857 -29.888 -25.587 1.00 49.66 105 SER A O 1
ATOM 786 N N . GLY A 1 106 ? 5.741 -27.881 -26.017 1.00 38.72 106 GLY A N 1
ATOM 787 C CA . GLY A 1 106 ? 4.836 -27.526 -27.097 1.00 38.72 106 GLY A CA 1
ATOM 788 C C . GLY A 1 106 ? 5.385 -28.080 -28.399 1.00 38.72 106 GLY A C 1
ATOM 789 O O . GLY A 1 106 ? 6.176 -27.420 -29.065 1.00 38.72 106 GLY A O 1
ATOM 790 N N . GLY A 1 107 ? 4.980 -29.300 -28.746 1.00 47.16 107 GLY A N 1
ATOM 791 C CA . GLY A 1 107 ? 5.040 -29.741 -30.130 1.00 47.16 107 GLY A CA 1
ATOM 792 C C . GLY A 1 107 ? 4.111 -28.878 -30.982 1.00 47.16 107 GLY A C 1
ATOM 793 O O . GLY A 1 107 ? 2.975 -28.616 -30.589 1.00 47.16 107 GLY A O 1
ATOM 794 N N . VAL A 1 108 ? 4.582 -28.470 -32.157 1.00 40.91 108 VAL A N 1
ATOM 795 C CA . VAL A 1 108 ? 3.708 -28.191 -33.293 1.00 40.91 108 VAL A CA 1
ATOM 796 C C . VAL A 1 108 ? 4.460 -28.480 -34.594 1.00 40.91 108 VAL A C 1
ATOM 798 O O . VAL A 1 108 ? 5.486 -27.864 -34.864 1.00 40.91 108 VAL A O 1
ATOM 801 N N . SER A 1 109 ? 3.878 -29.446 -35.315 1.00 40.22 109 SER A N 1
ATOM 802 C CA . SER A 1 109 ? 3.982 -29.830 -36.733 1.00 40.22 109 SER A CA 1
ATOM 803 C C . SER A 1 109 ? 5.347 -30.137 -37.343 1.00 40.22 109 SER A C 1
ATOM 805 O O . SER A 1 109 ? 6.104 -29.194 -37.648 1.00 40.22 109 SER A O 1
#

pLDDT: mean 70.86, std 14.67, range [38.72, 93.44]

Organism: Oxyrrhis marina (NCBI:txid2969)

Solvent-accessible surface area (backbone atoms only — not comparable to full-atom values): 7534 Å² total; per-residue (Å²): 102,82,81,75,48,75,77,55,54,70,54,37,46,81,48,62,49,84,50,62,67,47,78,48,62,71,86,90,60,86,64,55,98,86,48,85,88,73,53,68,78,60,46,78,49,64,49,84,52,60,66,45,80,50,51,91,59,90,64,87,78,58,66,89,71,77,76,82,61,59,69,46,76,51,62,56,71,57,94,89,58,85,57,56,66,45,83,46,62,51,78,52,92,90,54,76,91,66,86,75,78,77,83,78,84,76,82,79,135

Mean predicted aligned error: 18.44 Å